Protein AF-A0A8R1EU69-F1 (afdb_monomer_lite)

Organism: Caenorhabditis japonica (NCBI:txid281687)

Radius of gyration: 15.18 Å; chains: 1; bounding box: 30×36×36 Å

Structure (mmCIF, N/CA/C/O backbone):
data_AF-A0A8R1EU69-F1
#
_entry.id   AF-A0A8R1EU69-F1
#
loop_
_atom_site.group_PDB
_atom_site.id
_atom_site.type_symbol
_atom_site.label_atom_id
_atom_site.label_alt_id
_atom_site.label_comp_id
_atom_site.label_asym_id
_atom_site.label_entity_id
_atom_site.label_seq_id
_atom_site.pdbx_PDB_ins_code
_atom_site.Cartn_x
_atom_site.Cartn_y
_atom_site.Cartn_z
_atom_site.occupancy
_atom_site.B_iso_or_equiv
_atom_site.auth_seq_id
_atom_site.auth_comp_id
_atom_site.auth_asym_id
_atom_site.auth_atom_id
_atom_site.pdbx_PDB_model_num
ATOM 1 N N . MET A 1 1 ? -11.510 -5.322 5.057 1.00 63.38 1 MET A N 1
ATOM 2 C CA . MET A 1 1 ? -10.789 -4.051 5.290 1.00 63.38 1 MET A CA 1
ATOM 3 C C . MET A 1 1 ? -9.327 -4.182 4.910 1.00 63.38 1 MET A C 1
ATOM 5 O O . MET A 1 1 ? -8.633 -4.996 5.505 1.00 63.38 1 MET A O 1
ATOM 9 N N . ILE A 1 2 ? -8.862 -3.397 3.942 1.00 74.44 2 ILE A N 1
ATOM 10 C CA . ILE A 1 2 ? -7.431 -3.230 3.668 1.00 74.44 2 ILE A CA 1
ATOM 11 C C . ILE A 1 2 ? -6.908 -2.070 4.525 1.00 74.44 2 ILE A C 1
ATOM 13 O O . ILE A 1 2 ? -7.583 -1.044 4.640 1.00 74.44 2 ILE A O 1
ATOM 17 N N . SER A 1 3 ? -5.759 -2.228 5.185 1.00 78.12 3 SER A N 1
ATOM 18 C CA . SER A 1 3 ? -5.139 -1.109 5.899 1.00 78.12 3 SER A CA 1
ATOM 19 C C . SER A 1 3 ? -4.478 -0.165 4.899 1.00 78.12 3 SER A C 1
ATOM 21 O O . SER A 1 3 ? -3.972 -0.601 3.866 1.00 78.12 3 SER A O 1
ATOM 23 N N . LYS A 1 4 ? -4.421 1.128 5.232 1.00 79.75 4 LYS A N 1
ATOM 24 C CA . LYS A 1 4 ? -3.668 2.119 4.451 1.00 79.75 4 LYS A CA 1
ATOM 25 C C . LYS A 1 4 ? -2.240 1.643 4.141 1.00 79.75 4 LYS A C 1
ATOM 27 O O . LYS A 1 4 ? -1.812 1.710 2.998 1.00 79.75 4 LYS A O 1
ATOM 32 N N . THR A 1 5 ? -1.569 1.058 5.135 1.00 84.38 5 THR A N 1
ATOM 33 C CA . THR A 1 5 ? -0.210 0.523 4.989 1.00 84.38 5 THR A CA 1
ATOM 34 C C . THR A 1 5 ? -0.124 -0.599 3.960 1.00 84.38 5 THR A C 1
ATOM 36 O O . THR A 1 5 ? 0.811 -0.626 3.178 1.00 84.38 5 THR A O 1
ATOM 39 N N . ALA A 1 6 ? -1.101 -1.510 3.918 1.00 85.06 6 ALA A N 1
ATOM 40 C CA . ALA A 1 6 ? -1.102 -2.601 2.949 1.00 85.06 6 ALA A CA 1
ATOM 41 C C . ALA A 1 6 ? -1.268 -2.081 1.514 1.00 85.06 6 ALA A C 1
ATOM 43 O O . ALA A 1 6 ? -0.637 -2.602 0.59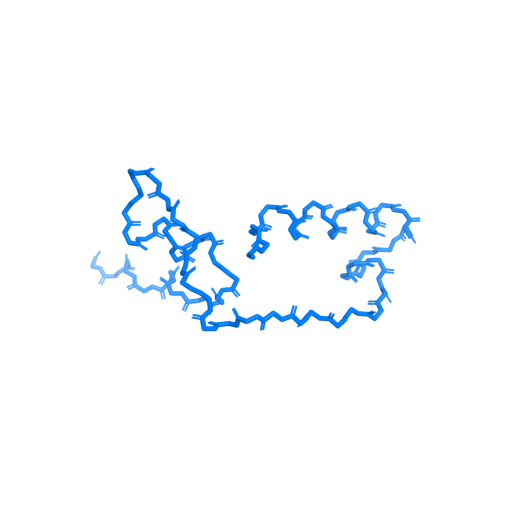8 1.00 85.06 6 ALA A O 1
ATOM 44 N N . LEU A 1 7 ? -2.075 -1.031 1.325 1.00 86.69 7 LEU A N 1
ATOM 45 C CA . LEU A 1 7 ? -2.246 -0.390 0.022 1.00 86.69 7 LEU A CA 1
ATOM 46 C C . LEU A 1 7 ? -0.974 0.349 -0.423 1.00 86.69 7 LEU A C 1
ATOM 48 O O . LEU A 1 7 ? -0.578 0.234 -1.578 1.00 86.69 7 LEU A O 1
ATOM 52 N N . GLU A 1 8 ? -0.313 1.055 0.497 1.00 88.81 8 GLU A N 1
ATOM 5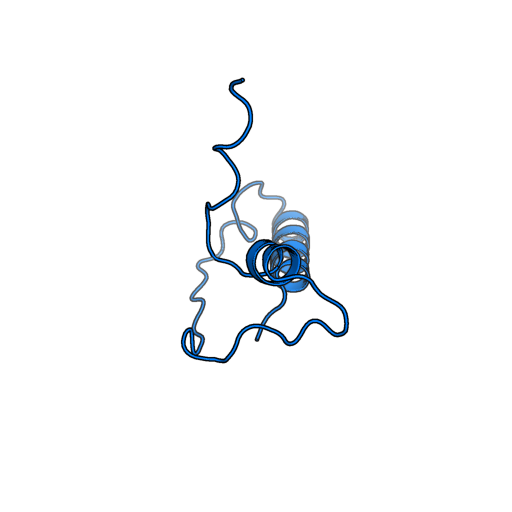3 C CA . GLU A 1 8 ? 0.961 1.745 0.245 1.00 88.81 8 GLU A CA 1
ATOM 54 C C . GLU A 1 8 ? 2.093 0.760 -0.075 1.00 88.81 8 GLU A C 1
ATOM 56 O O . GLU A 1 8 ? 2.851 0.975 -1.018 1.00 88.81 8 GLU A O 1
ATOM 61 N N . THR A 1 9 ? 2.187 -0.357 0.655 1.00 91.19 9 THR A N 1
ATOM 62 C CA . THR A 1 9 ? 3.171 -1.408 0.363 1.00 91.19 9 THR A CA 1
ATOM 63 C C . THR A 1 9 ? 2.908 -2.056 -0.995 1.00 91.19 9 THR A C 1
ATOM 65 O O . THR A 1 9 ? 3.852 -2.290 -1.744 1.00 91.19 9 THR A O 1
ATOM 68 N N . ALA A 1 10 ? 1.645 -2.318 -1.345 1.00 89.19 10 ALA A N 1
ATOM 69 C CA . ALA A 1 10 ? 1.297 -2.868 -2.654 1.00 89.19 10 ALA A CA 1
ATOM 70 C C . ALA A 1 10 ? 1.668 -1.913 -3.801 1.00 89.19 10 ALA A C 1
ATOM 72 O O . ALA A 1 10 ? 2.217 -2.352 -4.809 1.00 89.19 10 ALA A O 1
ATOM 73 N N . ASP A 1 11 ? 1.410 -0.613 -3.637 1.00 89.88 11 ASP A N 1
ATOM 74 C CA . ASP A 1 11 ? 1.808 0.418 -4.598 1.00 89.88 11 ASP A CA 1
ATOM 75 C C . ASP A 1 11 ? 3.335 0.479 -4.758 1.00 89.88 11 ASP A C 1
ATOM 77 O O . ASP A 1 11 ? 3.828 0.435 -5.883 1.00 89.88 11 ASP A O 1
ATOM 81 N N . PHE A 1 12 ? 4.085 0.483 -3.650 1.00 91.75 12 PHE A N 1
ATOM 82 C CA . PHE A 1 12 ? 5.550 0.454 -3.670 1.00 91.75 12 PHE A CA 1
ATOM 83 C C . PHE A 1 12 ? 6.093 -0.768 -4.425 1.00 91.75 12 PHE A C 1
ATOM 85 O O . PHE A 1 12 ? 6.855 -0.614 -5.375 1.00 91.75 12 PHE A O 1
ATOM 92 N N . VAL A 1 13 ? 5.638 -1.975 -4.074 1.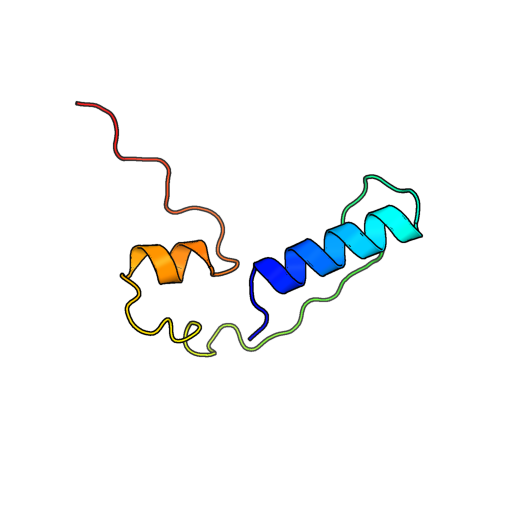00 92.88 13 VAL A N 1
ATOM 93 C CA . VAL A 1 13 ? 6.095 -3.222 -4.713 1.00 92.88 13 VAL A CA 1
ATOM 94 C C . VAL A 1 13 ? 5.801 -3.234 -6.215 1.00 92.88 13 VAL A C 1
ATOM 96 O O . VAL A 1 13 ? 6.627 -3.681 -7.006 1.00 92.88 13 VAL A O 1
ATOM 99 N N . LEU A 1 14 ? 4.633 -2.742 -6.633 1.00 90.69 14 LEU A N 1
ATOM 100 C CA . LEU A 1 14 ? 4.243 -2.756 -8.044 1.00 90.69 14 LEU A CA 1
ATOM 101 C C . LEU A 1 14 ? 4.975 -1.703 -8.881 1.00 90.69 14 LEU A C 1
ATOM 103 O O . LEU A 1 14 ? 5.225 -1.945 -10.068 1.00 90.69 14 LEU A O 1
ATOM 107 N N . ARG A 1 15 ? 5.333 -0.565 -8.277 1.00 92.69 15 ARG A N 1
ATOM 108 C CA . ARG A 1 15 ? 6.203 0.440 -8.902 1.00 92.69 15 ARG A CA 1
ATOM 109 C C . ARG A 1 15 ? 7.611 -0.099 -9.104 1.00 92.69 15 ARG A C 1
ATOM 111 O O . ARG A 1 15 ? 8.099 -0.022 -10.225 1.00 92.69 15 ARG A O 1
ATOM 118 N N . GLU A 1 16 ? 8.189 -0.713 -8.072 1.00 93.00 16 GLU A N 1
ATOM 119 C CA . GLU A 1 16 ? 9.511 -1.350 -8.143 1.00 93.00 16 GLU A CA 1
ATOM 120 C C . GLU A 1 16 ? 9.542 -2.458 -9.203 1.00 93.00 16 GLU A C 1
ATOM 122 O O . GLU A 1 16 ? 10.438 -2.503 -10.038 1.00 93.00 16 GLU A O 1
ATOM 127 N N . LEU A 1 17 ? 8.521 -3.321 -9.242 1.00 92.19 17 LEU A N 1
ATOM 128 C CA . LEU A 1 17 ? 8.468 -4.422 -10.207 1.00 92.19 17 LEU A CA 1
ATOM 129 C C . LEU A 1 17 ? 8.308 -3.950 -11.661 1.00 92.19 17 LEU A C 1
ATOM 131 O O . LEU A 1 17 ? 8.755 -4.631 -12.580 1.00 92.19 17 LEU A O 1
ATOM 135 N N . THR A 1 18 ? 7.619 -2.827 -11.883 1.00 88.44 18 THR A N 1
ATOM 136 C CA . THR A 1 18 ? 7.370 -2.307 -13.240 1.00 88.44 18 THR A CA 1
ATOM 137 C C . THR A 1 18 ? 8.385 -1.236 -13.654 1.00 88.44 18 THR A C 1
ATOM 139 O O . THR A 1 18 ? 8.296 -0.744 -14.775 1.00 88.44 18 THR A O 1
ATOM 142 N N . ASP A 1 19 ? 9.312 -0.850 -12.771 1.00 90.88 19 ASP A N 1
ATOM 143 C CA . ASP A 1 19 ? 10.226 0.287 -12.963 1.00 90.88 19 ASP A CA 1
ATOM 144 C C . ASP A 1 19 ? 9.490 1.542 -13.476 1.00 90.88 19 ASP A C 1
ATOM 146 O O . ASP A 1 19 ? 9.885 2.227 -14.420 1.00 90.88 19 ASP A O 1
ATOM 150 N N . SER A 1 20 ? 8.305 1.792 -12.911 1.00 87.88 20 SER A N 1
ATOM 151 C CA . SER A 1 20 ? 7.421 2.867 -13.353 1.00 87.88 20 SER A CA 1
ATOM 152 C C . SER A 1 20 ? 6.997 3.721 -12.166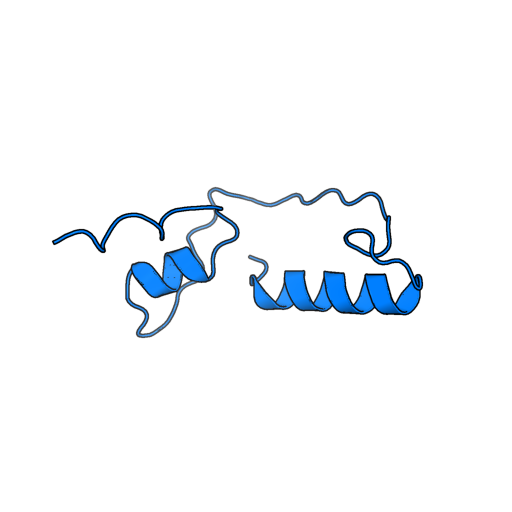 1.00 87.88 20 SER A C 1
ATOM 154 O O . SER A 1 20 ? 6.431 3.189 -11.209 1.00 87.88 20 SER A O 1
ATOM 156 N N . PRO A 1 21 ? 7.159 5.057 -12.235 1.00 88.12 21 PRO A N 1
ATOM 157 C CA . PRO A 1 21 ? 6.732 5.962 -11.168 1.00 88.12 21 PRO A CA 1
ATOM 158 C C . PRO A 1 21 ? 5.204 6.124 -11.103 1.00 88.12 21 PRO A C 1
ATOM 160 O O . PRO A 1 21 ? 4.684 6.799 -10.212 1.00 88.12 21 PRO A O 1
ATOM 163 N N . SER A 1 22 ? 4.474 5.533 -12.053 1.00 89.31 22 SER A N 1
ATOM 164 C CA . SER A 1 22 ? 3.014 5.578 -12.102 1.00 89.31 22 SER A CA 1
ATOM 165 C C . SER A 1 22 ? 2.407 4.753 -10.970 1.00 89.31 22 SER A C 1
ATOM 167 O O . SER A 1 22 ? 2.933 3.700 -10.620 1.00 89.31 22 SER A O 1
ATOM 169 N N . ALA A 1 23 ? 1.261 5.186 -10.435 1.00 85.88 23 ALA A N 1
ATOM 170 C CA . ALA A 1 23 ? 0.554 4.450 -9.385 1.00 85.88 23 ALA A CA 1
ATOM 171 C C . ALA A 1 23 ? 0.370 2.966 -9.758 1.00 85.88 23 ALA A C 1
ATOM 173 O O . ALA A 1 23 ? -0.020 2.643 -10.884 1.00 85.88 23 ALA A O 1
ATOM 174 N N . PHE A 1 24 ? 0.681 2.077 -8.813 1.00 87.25 24 PHE A N 1
ATOM 175 C CA . PHE A 1 24 ? 0.698 0.621 -8.948 1.00 87.25 24 PHE A CA 1
ATOM 176 C C . PHE A 1 24 ? 1.474 0.132 -10.182 1.00 87.25 24 PHE A C 1
ATOM 178 O O . PHE A 1 24 ? 1.057 -0.815 -10.851 1.00 87.25 24 PHE A O 1
ATOM 185 N N . GLY A 1 25 ? 2.559 0.817 -10.550 1.00 89.19 25 GLY A N 1
ATOM 186 C CA . GLY A 1 25 ? 3.349 0.488 -11.737 1.00 89.19 25 GLY A CA 1
ATOM 187 C C . GLY A 1 25 ? 2.548 0.599 -13.039 1.00 89.19 25 GLY A C 1
ATOM 188 O O . GLY A 1 25 ? 2.682 -0.243 -13.929 1.00 89.19 25 GLY A O 1
ATOM 189 N N . GLY A 1 26 ? 1.626 1.564 -13.126 1.00 88.31 26 GLY A N 1
ATOM 190 C CA . GLY A 1 26 ? 0.820 1.823 -14.327 1.00 88.31 26 GLY A CA 1
ATOM 191 C C . GLY A 1 26 ? -0.255 0.771 -14.623 1.00 88.31 26 GLY A C 1
ATOM 192 O O . GLY A 1 26 ? -0.812 0.747 -15.723 1.00 88.31 26 GLY A O 1
ATOM 193 N N . LYS A 1 27 ? -0.557 -0.121 -13.672 1.00 87.00 27 LYS A N 1
ATOM 194 C CA . LYS A 1 27 ? -1.604 -1.139 -13.830 1.00 87.00 27 LYS A CA 1
ATOM 195 C C . LYS A 1 27 ? -2.993 -0.529 -13.643 1.00 87.00 27 LYS A C 1
ATOM 197 O O . LYS A 1 27 ? -3.188 0.405 -12.868 1.00 87.00 27 LYS A O 1
ATOM 202 N N . ARG A 1 28 ? -3.989 -1.076 -14.347 1.00 82.31 28 ARG A N 1
ATOM 203 C CA . ARG A 1 28 ? -5.397 -0.724 -14.116 1.00 82.31 28 ARG A CA 1
ATOM 204 C C . ARG A 1 28 ? -5.878 -1.453 -12.865 1.00 82.31 28 ARG A C 1
ATOM 206 O O . ARG A 1 28 ? -5.952 -2.677 -12.871 1.00 82.31 28 ARG A O 1
ATOM 213 N N . ASN A 1 29 ? -6.212 -0.706 -11.817 1.00 80.31 29 ASN A N 1
ATOM 214 C CA . ASN A 1 29 ? -6.679 -1.267 -10.549 1.00 80.31 29 ASN A CA 1
ATOM 215 C C . ASN A 1 29 ? -8.173 -1.003 -10.379 1.00 80.31 29 ASN A C 1
ATOM 217 O O . ASN A 1 29 ? -8.614 0.140 -10.486 1.00 80.31 29 ASN A O 1
ATOM 221 N N . LEU A 1 30 ? -8.938 -2.051 -10.073 1.00 84.25 30 LEU A N 1
ATOM 222 C CA . LEU A 1 30 ? -10.324 -1.941 -9.630 1.00 84.25 30 LEU A CA 1
ATOM 223 C C . LEU A 1 30 ? -10.377 -2.282 -8.140 1.00 84.25 30 LEU A C 1
ATOM 225 O O . LEU A 1 30 ? -10.296 -3.447 -7.757 1.00 84.25 30 LEU A O 1
ATOM 229 N N . LEU A 1 31 ? -10.485 -1.255 -7.299 1.00 81.06 31 LEU A N 1
ATOM 230 C CA . LEU A 1 31 ? -10.605 -1.421 -5.853 1.00 81.06 31 LEU A CA 1
ATOM 231 C C . LEU A 1 31 ? -12.088 -1.527 -5.486 1.00 81.06 31 LEU A C 1
ATOM 233 O O . LEU A 1 31 ? -12.800 -0.527 -5.440 1.00 81.06 31 LEU A O 1
ATOM 237 N N . GLY A 1 32 ? -12.550 -2.753 -5.252 1.00 81.50 32 GLY A N 1
ATOM 238 C CA . GLY A 1 32 ? -13.890 -3.043 -4.749 1.00 81.50 32 GLY A CA 1
ATOM 239 C C . GLY A 1 32 ? -13.854 -3.356 -3.257 1.00 81.50 32 GLY A C 1
ATOM 240 O O . GLY A 1 32 ? -13.015 -4.129 -2.797 1.00 81.50 32 GLY A O 1
ATOM 241 N N . GLY A 1 33 ? -14.767 -2.768 -2.493 1.00 75.56 33 GLY A N 1
ATOM 242 C CA . GLY A 1 33 ? -14.903 -3.040 -1.069 1.00 75.56 33 GLY A CA 1
ATOM 243 C C . GLY A 1 33 ? -16.249 -2.573 -0.541 1.00 75.56 33 GLY A C 1
ATOM 244 O O . GLY A 1 33 ? -16.895 -1.704 -1.123 1.00 75.56 33 GLY A O 1
ATOM 245 N N . ASP A 1 34 ? -16.671 -3.149 0.577 1.00 75.25 34 ASP A N 1
ATOM 246 C CA . ASP A 1 34 ? -17.798 -2.621 1.330 1.00 75.25 34 ASP A CA 1
ATOM 247 C C . ASP A 1 34 ? -17.335 -1.367 2.089 1.00 75.25 34 ASP A C 1
ATOM 249 O O . ASP A 1 34 ? -16.727 -1.451 3.152 1.00 75.25 34 ASP A O 1
ATOM 253 N N . PHE A 1 35 ? -17.576 -0.181 1.525 1.00 61.97 35 PHE A N 1
ATOM 254 C CA . PHE A 1 35 ? -17.254 1.099 2.175 1.00 61.97 35 PHE A CA 1
ATOM 255 C C . PHE A 1 35 ? -18.197 1.433 3.342 1.00 61.97 35 PHE A C 1
ATOM 257 O O . PHE A 1 35 ? -17.951 2.395 4.070 1.00 61.97 35 PHE A O 1
ATOM 264 N N . ARG A 1 36 ? -19.259 0.637 3.542 1.00 66.62 36 ARG A N 1
ATOM 265 C CA . ARG A 1 36 ? -20.092 0.659 4.752 1.00 66.62 36 ARG A CA 1
ATOM 266 C C . ARG A 1 36 ? -19.566 -0.314 5.815 1.00 66.62 36 ARG A C 1
ATOM 268 O O . ARG A 1 36 ? -20.135 -0.366 6.906 1.00 66.62 36 ARG A O 1
ATOM 275 N N . GLN A 1 37 ? -18.471 -1.035 5.539 1.00 64.31 37 GLN A N 1
ATOM 276 C CA . GLN A 1 37 ? -17.761 -1.839 6.529 1.00 64.31 37 GLN A CA 1
ATOM 277 C C . GLN A 1 37 ? -17.208 -0.913 7.619 1.00 64.31 37 GLN A C 1
ATOM 279 O O . GLN A 1 37 ? -16.457 0.023 7.341 1.00 64.31 37 GLN A O 1
ATOM 284 N N . ILE A 1 38 ? -17.613 -1.185 8.863 1.00 60.75 38 ILE A N 1
ATOM 285 C CA . ILE A 1 38 ? -17.217 -0.459 10.077 1.00 60.75 38 ILE A CA 1
ATOM 286 C C . ILE A 1 38 ? -15.705 -0.206 10.046 1.00 60.75 38 ILE A C 1
ATOM 288 O O . ILE A 1 38 ? -14.947 -1.128 9.756 1.00 60.75 38 ILE A O 1
ATOM 292 N N . LEU A 1 39 ? -15.286 1.036 10.331 1.00 63.94 39 LEU A N 1
ATOM 293 C CA . LEU A 1 39 ? -13.882 1.469 10.353 1.00 63.94 39 LEU A CA 1
ATOM 294 C C . LEU A 1 39 ? -12.992 0.463 11.109 1.00 63.94 39 LEU A C 1
ATOM 296 O O . LEU A 1 39 ? -13.462 -0.147 12.075 1.00 63.94 39 LEU A O 1
ATOM 300 N N . PRO A 1 40 ? -11.711 0.296 10.719 1.00 62.94 40 PRO A N 1
ATOM 301 C CA . PRO A 1 40 ? -10.869 -0.712 11.337 1.00 62.94 40 PRO A CA 1
ATOM 302 C C . PRO A 1 40 ? -10.777 -0.397 12.826 1.00 62.94 40 PRO A C 1
ATOM 304 O O . PRO A 1 40 ? -10.442 0.725 13.207 1.00 62.94 40 PRO A O 1
ATOM 307 N N . VAL A 1 41 ? -11.124 -1.370 13.668 1.00 65.56 41 VAL A N 1
ATOM 308 C CA . VAL A 1 41 ? -11.166 -1.173 15.117 1.00 65.56 41 VAL A CA 1
ATOM 309 C C . VAL A 1 41 ? -9.739 -0.976 15.620 1.00 65.56 41 VAL A C 1
ATOM 311 O O . VAL A 1 41 ? -8.963 -1.924 15.731 1.00 65.56 41 VAL A O 1
ATOM 314 N N . ILE A 1 42 ? -9.380 0.271 15.925 1.00 64.88 42 ILE A N 1
ATOM 315 C CA . ILE A 1 42 ? -8.099 0.599 16.549 1.00 64.88 42 ILE A CA 1
ATOM 316 C C . ILE A 1 42 ? -8.267 0.456 18.060 1.00 64.88 42 ILE A C 1
ATOM 318 O O . ILE A 1 42 ? -8.880 1.305 18.707 1.00 64.88 42 ILE A O 1
ATOM 322 N N . ARG A 1 43 ? -7.712 -0.614 18.641 1.00 61.81 43 ARG A N 1
ATOM 323 C CA . ARG A 1 43 ? -7.634 -0.746 20.104 1.00 61.81 43 ARG A CA 1
ATOM 324 C C . ARG A 1 43 ? -6.798 0.419 20.650 1.00 61.81 43 ARG A C 1
ATOM 326 O O . ARG A 1 43 ? -5.685 0.633 20.181 1.00 61.81 43 ARG A O 1
ATOM 333 N N . HIS A 1 44 ? -7.354 1.181 21.594 1.00 68.62 44 HIS A N 1
ATOM 334 C CA . HIS A 1 44 ? -6.760 2.403 22.167 1.00 68.62 44 HIS A CA 1
ATOM 335 C C . HIS A 1 44 ? -6.569 3.588 21.191 1.00 68.62 44 HIS A C 1
ATOM 337 O O . HIS A 1 44 ? -5.815 4.512 21.485 1.00 68.62 44 HIS A O 1
ATOM 343 N N . GLY A 1 45 ? -7.247 3.599 20.036 1.00 59.16 45 GLY A N 1
ATOM 344 C CA . GLY A 1 45 ? -7.189 4.718 19.088 1.00 59.16 45 GLY A CA 1
ATOM 345 C C . GLY A 1 45 ? -8.184 5.835 19.412 1.00 59.16 45 GLY A C 1
ATOM 346 O O . GLY A 1 45 ? -9.351 5.577 19.698 1.00 59.16 45 GLY A O 1
ATOM 347 N N . THR A 1 46 ? -7.752 7.092 19.317 1.00 68.50 46 THR A N 1
ATOM 348 C CA . THR A 1 46 ? -8.656 8.251 19.278 1.00 68.50 46 THR A CA 1
ATOM 349 C C . THR A 1 46 ? -9.340 8.343 17.908 1.00 68.50 46 THR A C 1
ATOM 351 O O . THR A 1 46 ? -8.851 7.799 16.915 1.00 68.50 46 THR A O 1
ATOM 354 N N . LYS A 1 47 ? -10.474 9.060 17.817 1.00 62.69 47 LYS A N 1
ATOM 355 C CA . LYS A 1 47 ? -11.226 9.240 16.554 1.00 62.69 47 LYS A CA 1
ATOM 356 C C . LYS A 1 47 ? -10.336 9.724 15.395 1.00 62.69 47 LYS A C 1
ATOM 358 O O . LYS A 1 47 ? -10.548 9.329 14.252 1.00 62.69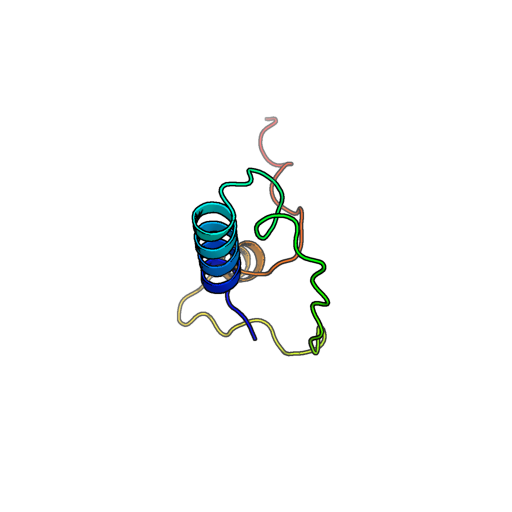 47 LYS A O 1
ATOM 363 N N . THR A 1 48 ? -9.315 10.529 15.693 1.00 64.31 48 THR A N 1
ATOM 364 C CA . THR A 1 48 ? -8.340 11.050 14.723 1.00 64.31 48 THR A CA 1
ATOM 365 C C . THR A 1 48 ? -7.419 9.966 14.159 1.00 64.31 48 THR A C 1
ATOM 367 O O . THR A 1 48 ? -7.144 9.974 12.959 1.00 64.31 48 THR A O 1
ATOM 370 N N . THR A 1 49 ? -7.000 8.995 14.975 1.00 62.25 49 THR A N 1
ATOM 371 C CA . THR A 1 49 ? -6.194 7.840 14.542 1.00 62.25 49 THR A CA 1
ATOM 372 C C . THR A 1 49 ? -6.979 6.925 13.603 1.00 62.25 49 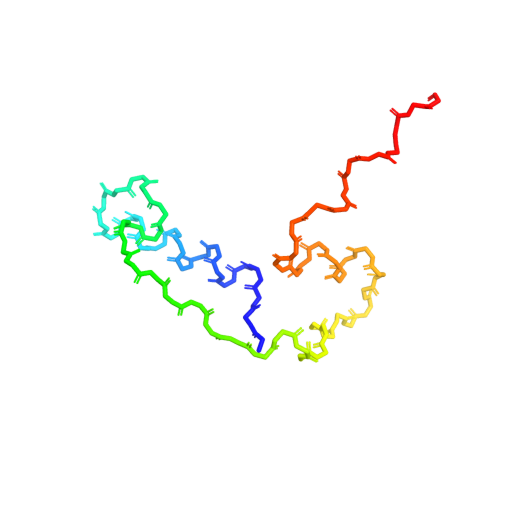THR A C 1
ATOM 374 O O . THR A 1 49 ? -6.420 6.366 12.660 1.00 62.25 49 THR A O 1
ATOM 377 N N . THR A 1 50 ? -8.286 6.782 13.827 1.00 62.41 50 THR A N 1
ATOM 378 C CA . THR A 1 50 ? -9.153 5.972 12.961 1.00 62.41 50 THR A CA 1
ATOM 379 C C . THR A 1 50 ? -9.329 6.617 11.587 1.00 62.41 50 THR A C 1
ATOM 381 O O . THR A 1 50 ? -9.192 5.941 10.566 1.00 62.41 50 THR A O 1
ATOM 384 N N . VAL A 1 51 ? -9.558 7.933 11.536 1.00 65.88 51 VAL A N 1
ATOM 385 C CA . VAL A 1 51 ? -9.700 8.670 10.268 1.00 65.88 51 VAL A CA 1
ATOM 386 C C . VAL A 1 51 ? -8.387 8.680 9.478 1.00 65.88 51 VAL A C 1
ATOM 388 O O . VAL A 1 51 ? -8.408 8.416 8.280 1.00 65.88 51 VAL A O 1
ATOM 391 N N . SER A 1 52 ? -7.236 8.891 10.127 1.00 64.06 52 SER A N 1
ATOM 392 C CA . SER A 1 52 ? -5.931 8.960 9.441 1.00 64.06 52 SER A CA 1
ATOM 393 C C . SER A 1 52 ? -5.462 7.634 8.825 1.00 64.06 52 SER A C 1
ATOM 395 O O . SER A 1 52 ? -4.664 7.635 7.882 1.00 64.06 52 SER A O 1
ATOM 397 N N . ARG A 1 53 ? -5.963 6.501 9.336 1.00 59.53 53 ARG A N 1
ATOM 398 C CA . ARG A 1 53 ? -5.713 5.146 8.812 1.00 59.53 53 ARG A CA 1
ATOM 399 C C . ARG A 1 53 ? -6.740 4.666 7.789 1.00 59.53 53 ARG A C 1
ATOM 401 O O . ARG A 1 53 ? -6.568 3.578 7.239 1.00 59.53 53 ARG A O 1
ATOM 408 N N . THR A 1 54 ? -7.779 5.453 7.534 1.00 60.84 54 THR A N 1
ATOM 409 C CA . THR A 1 54 ? -8.794 5.152 6.522 1.00 60.84 54 THR A CA 1
ATOM 410 C C . THR A 1 54 ? -8.415 5.825 5.202 1.00 60.84 54 THR A C 1
ATOM 412 O O . THR A 1 54 ? -7.741 6.849 5.189 1.00 60.84 54 THR A O 1
ATOM 415 N N . VAL A 1 55 ? -8.850 5.265 4.074 1.00 60.50 55 VAL A N 1
ATOM 416 C CA . VAL A 1 55 ? -8.548 5.759 2.712 1.00 60.50 55 VAL A CA 1
ATOM 417 C C . VAL A 1 55 ? -9.378 7.010 2.342 1.00 60.50 55 VAL A C 1
ATOM 419 O O . VAL A 1 55 ? -9.498 7.363 1.176 1.00 60.50 55 VAL A O 1
ATOM 422 N N . ILE A 1 56 ? -9.980 7.701 3.317 1.00 56.12 56 ILE A N 1
ATOM 423 C CA . ILE A 1 56 ? -10.755 8.922 3.059 1.00 56.12 56 ILE A CA 1
ATOM 424 C C . ILE A 1 56 ? -9.771 10.098 2.933 1.00 56.12 56 ILE A C 1
ATOM 426 O O . ILE A 1 56 ? -9.061 10.393 3.899 1.00 56.12 56 ILE A O 1
ATOM 430 N N . PRO A 1 57 ? -9.709 10.799 1.787 1.00 44.38 57 PRO A N 1
ATOM 431 C CA . PRO A 1 57 ? -8.845 11.956 1.638 1.00 44.38 57 PRO A CA 1
ATOM 432 C C . PRO A 1 57 ? -9.475 13.173 2.329 1.00 44.38 57 PRO A C 1
ATOM 434 O O . PRO A 1 57 ? -10.564 13.605 1.970 1.00 44.38 57 PRO A O 1
ATOM 437 N N . GLY A 1 58 ? -8.749 13.759 3.286 1.00 56.47 58 GLY A N 1
ATOM 438 C CA . GLY A 1 58 ? -8.907 15.168 3.662 1.00 56.47 58 GLY A CA 1
ATOM 439 C C . GLY A 1 58 ? -9.856 15.489 4.821 1.00 56.47 58 GLY A C 1
ATOM 440 O O . GLY A 1 58 ? -10.938 16.010 4.599 1.00 56.47 58 GLY A O 1
ATOM 441 N N . ILE A 1 59 ? -9.390 15.331 6.068 1.00 53.44 59 ILE A N 1
ATOM 442 C CA . ILE A 1 59 ? -9.882 16.114 7.228 1.00 53.44 59 ILE A CA 1
ATOM 443 C C . ILE A 1 59 ? -8.708 16.505 8.148 1.00 53.44 59 ILE A C 1
ATOM 445 O O . ILE A 1 59 ? -8.788 16.392 9.366 1.00 53.44 59 ILE A O 1
ATOM 449 N N . ASN A 1 60 ? -7.560 16.918 7.597 1.00 45.88 60 ASN A N 1
ATOM 450 C CA . ASN A 1 60 ? -6.491 17.467 8.442 1.00 45.88 60 ASN A CA 1
ATOM 451 C C . ASN A 1 60 ? -5.711 18.608 7.779 1.00 45.88 60 ASN A C 1
ATOM 453 O O . ASN A 1 60 ? -4.499 18.549 7.608 1.00 45.88 60 ASN A O 1
ATOM 457 N N . SER A 1 61 ? -6.436 19.654 7.385 1.00 48.31 61 SER A N 1
ATOM 458 C CA . SER A 1 61 ? -5.857 20.977 7.148 1.00 48.31 61 SER A CA 1
ATOM 459 C C . SER A 1 61 ? -6.923 22.041 7.393 1.00 48.31 61 SER A C 1
ATOM 461 O O . SER A 1 61 ? -7.621 22.444 6.467 1.00 48.31 61 SER A O 1
ATOM 463 N N . ARG A 1 62 ? -7.129 22.403 8.668 1.00 53.56 62 ARG A N 1
ATOM 464 C CA . ARG A 1 62 ? -7.777 23.649 9.138 1.00 53.56 62 ARG A CA 1
ATOM 465 C C . ARG A 1 62 ? -7.796 23.681 10.673 1.00 53.56 62 ARG A C 1
ATOM 467 O O . ARG A 1 62 ? -8.843 23.578 11.293 1.00 53.56 62 ARG A O 1
ATOM 474 N N . SER A 1 63 ? -6.626 23.797 11.296 1.00 50.53 63 SER A N 1
ATOM 475 C CA . SER A 1 63 ? -6.528 24.239 12.697 1.00 50.53 63 SER A CA 1
ATOM 476 C C . SER A 1 63 ? -5.117 24.743 13.007 1.00 50.53 63 SER A C 1
ATOM 478 O O . SER A 1 63 ? -4.375 24.129 13.763 1.00 50.53 63 SER A O 1
ATOM 480 N N . SER A 1 64 ? -4.728 25.846 12.373 1.00 46.47 64 SER A N 1
ATOM 481 C CA . SER A 1 64 ? -3.607 26.687 12.811 1.00 46.47 64 SER A CA 1
ATOM 482 C C . SER A 1 64 ? -3.750 28.055 12.142 1.00 46.47 64 SER A C 1
ATOM 484 O O . SER A 1 64 ? -3.148 28.332 11.111 1.00 46.47 64 SER A O 1
ATOM 486 N N . ARG A 1 65 ? -4.679 28.856 12.671 1.00 47.16 65 ARG A N 1
ATOM 487 C CA . ARG A 1 65 ? -4.704 30.323 12.577 1.00 47.16 65 ARG A CA 1
ATOM 488 C C . ARG A 1 65 ? -5.458 30.852 13.796 1.00 47.16 65 ARG A C 1
ATOM 490 O O . ARG A 1 65 ? -6.636 31.181 13.705 1.00 47.16 65 ARG A O 1
ATOM 497 N N . PHE A 1 66 ? -4.764 30.821 14.925 1.00 47.78 66 PHE A N 1
ATOM 498 C CA . PHE A 1 66 ? -4.665 31.933 15.862 1.00 47.78 66 PHE A CA 1
ATOM 499 C C . PHE A 1 66 ? -3.175 32.133 16.115 1.00 47.78 66 PHE A C 1
ATOM 501 O O . PHE A 1 66 ? -2.472 31.094 16.153 1.00 47.78 66 PHE A O 1
#

pLDDT: mean 72.55, std 14.96, range [44.38, 93.0]

Sequence (66 aa):
MISKTALETADFVLRELTDSPSAFGGKRNLLGGDFRQILPVIRHGTKTTTVSRTVIPGINSRSSRF

InterPro domains:
  IPR010285 DNA helicase Pif1-like, DEAD-box helicase domain [PF05970] (1-54)

Foldseek 3Di:
DDWPVNLVVQQVVQCVVLVHPDGSNPDDDDDDDDPVPPQDDDDVDDPVRSVVGDPDPDDPPDDDDD

Secondary structure (DSSP, 8-state):
---HHHHHHHHHHHHHHHT--SGGGG--------TTS-----TT--HHHHHHTSS-----S-----